Protein AF-A0A6P0W5V6-F1 (afdb_monomer_lite)

Sequence (67 aa):
MPTWTQEDYIQAFRFAAQAHLGQTYPGTDLPYLMHLSFVCMEMIAALAVEPQANETLAVQSALLHDV

Foldseek 3Di:
DQPADPVLLVVLLVVLCVVQPCPDDPPDNHGPSVVLVVQLVVLVVVCVVPVPDNSSVSSSCSNVVPD

Secondary structure (DSSP, 8-state):
--S--HHHHHHHHHHHHHHTTTPBPTTSSSBTHHHHHHHHHHHHHHHHH-TTS-HHHHHHHHHHTT-

pLDDT: mean 95.0, std 6.99, range [64.94, 98.81]

Structure (mmCIF, N/CA/C/O backbone):
data_AF-A0A6P0W5V6-F1
#
_entry.id   AF-A0A6P0W5V6-F1
#
loop_
_atom_site.group_PDB
_atom_site.id
_atom_site.type_symbol
_atom_site.label_atom_id
_atom_site.label_alt_id
_atom_site.label_comp_id
_atom_site.label_asym_id
_atom_site.label_entity_id
_atom_site.label_seq_id
_atom_site.pdbx_PDB_ins_code
_atom_site.Cartn_x
_atom_site.Cartn_y
_atom_site.Cartn_z
_atom_site.occupancy
_atom_site.B_iso_or_equiv
_atom_site.auth_seq_id
_atom_site.auth_comp_id
_atom_site.auth_asym_id
_atom_site.auth_atom_id
_atom_site.pdbx_PDB_model_num
ATOM 1 N N . MET A 1 1 ? 14.819 -4.544 -15.488 1.00 64.94 1 MET A N 1
ATOM 2 C CA . MET A 1 1 ? 14.701 -4.459 -14.019 1.00 64.94 1 MET A CA 1
ATOM 3 C C . MET A 1 1 ? 13.425 -3.704 -13.740 1.00 64.94 1 MET A C 1
ATOM 5 O O . MET A 1 1 ? 13.173 -2.784 -14.516 1.00 64.94 1 MET A O 1
ATOM 9 N N . PRO A 1 2 ? 12.640 -4.105 -12.731 1.00 74.00 2 PRO A N 1
ATOM 10 C CA . PRO A 1 2 ? 11.438 -3.371 -12.387 1.00 74.00 2 PRO A CA 1
ATOM 11 C C . PRO A 1 2 ? 11.765 -1.898 -12.118 1.00 74.00 2 PRO A C 1
ATOM 13 O O . PRO A 1 2 ? 12.855 -1.592 -11.626 1.00 74.00 2 PRO A O 1
ATOM 16 N N . THR A 1 3 ? 10.869 -0.987 -12.496 1.00 87.50 3 THR A N 1
ATOM 17 C CA . THR A 1 3 ? 11.081 0.458 -12.301 1.00 87.50 3 THR A CA 1
ATOM 18 C C . THR A 1 3 ? 10.6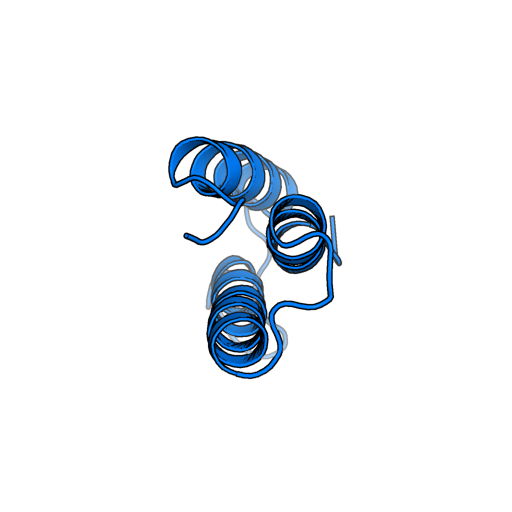01 0.939 -10.938 1.00 87.50 3 THR A C 1
ATOM 20 O O . THR A 1 3 ? 11.035 1.999 -10.491 1.00 87.50 3 THR A O 1
ATOM 23 N N . TRP A 1 4 ? 9.740 0.170 -10.265 1.00 91.81 4 TRP A N 1
ATOM 24 C CA . TRP A 1 4 ? 9.366 0.435 -8.880 1.00 91.81 4 TRP A CA 1
ATOM 25 C C . TRP A 1 4 ? 10.509 0.073 -7.927 1.00 91.81 4 TRP A C 1
ATOM 27 O O . TRP A 1 4 ? 11.255 -0.883 -8.150 1.00 91.81 4 TRP A O 1
ATOM 37 N N . THR A 1 5 ? 10.631 0.837 -6.844 1.00 94.88 5 THR A N 1
ATOM 38 C CA . THR A 1 5 ? 11.640 0.612 -5.804 1.00 94.88 5 THR A CA 1
ATOM 39 C C . THR A 1 5 ? 10.995 0.232 -4.475 1.00 94.88 5 THR A C 1
ATOM 41 O O . THR A 1 5 ? 9.811 0.485 -4.229 1.00 94.88 5 THR A O 1
ATOM 44 N N . GLN A 1 6 ? 11.784 -0.374 -3.587 1.00 96.12 6 GLN A N 1
ATOM 45 C CA . GLN A 1 6 ? 11.345 -0.649 -2.221 1.00 96.12 6 GLN A CA 1
ATOM 46 C C . GLN A 1 6 ? 10.986 0.654 -1.486 1.00 96.12 6 GLN A C 1
ATOM 48 O O . GLN A 1 6 ? 10.036 0.681 -0.705 1.00 96.12 6 GLN A O 1
ATOM 53 N N . GLU A 1 7 ? 11.720 1.733 -1.747 1.00 97.56 7 GLU A N 1
ATOM 54 C CA . GLU A 1 7 ? 11.480 3.061 -1.192 1.00 97.56 7 GLU A CA 1
ATOM 55 C C . GLU A 1 7 ? 10.110 3.610 -1.610 1.00 97.56 7 GLU A C 1
ATOM 57 O O . GLU A 1 7 ? 9.337 4.016 -0.738 1.00 97.56 7 GLU A O 1
ATOM 62 N N . ASP A 1 8 ? 9.773 3.543 -2.905 1.00 94.94 8 ASP A N 1
ATOM 63 C CA . ASP A 1 8 ? 8.471 3.985 -3.426 1.00 94.94 8 ASP A CA 1
ATOM 64 C C . ASP A 1 8 ? 7.318 3.190 -2.800 1.00 94.94 8 ASP A C 1
ATOM 66 O O . ASP A 1 8 ? 6.305 3.767 -2.389 1.00 94.94 8 ASP A O 1
ATOM 70 N N . TYR A 1 9 ? 7.491 1.867 -2.680 1.00 97.31 9 TYR A N 1
ATOM 71 C CA . TYR A 1 9 ? 6.530 0.984 -2.020 1.00 97.31 9 TYR A CA 1
ATOM 72 C C . TYR A 1 9 ? 6.333 1.385 -0.554 1.00 97.31 9 TYR A C 1
ATOM 74 O O . TYR A 1 9 ? 5.204 1.587 -0.111 1.00 97.31 9 TYR A O 1
ATOM 82 N N . ILE A 1 10 ? 7.420 1.525 0.216 1.00 98.38 10 ILE A N 1
ATOM 83 C CA . ILE A 1 10 ? 7.350 1.836 1.652 1.00 98.38 10 ILE A CA 1
ATOM 84 C C . ILE A 1 10 ? 6.705 3.205 1.876 1.00 98.38 10 ILE A C 1
ATOM 86 O O . ILE A 1 10 ? 5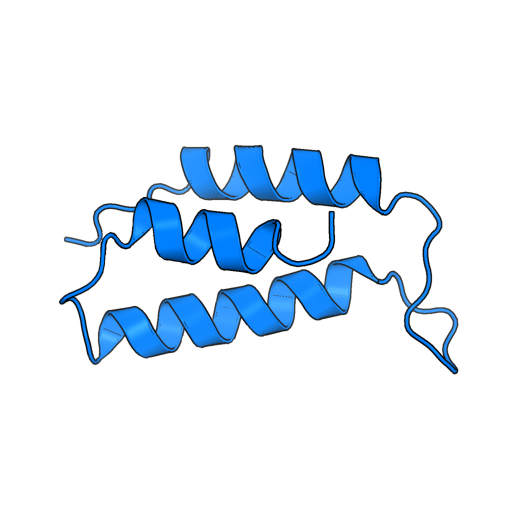.929 3.364 2.822 1.00 98.38 10 ILE A O 1
ATOM 90 N N . GLN A 1 11 ? 7.009 4.188 1.027 1.00 98.44 11 GLN A N 1
ATOM 91 C CA . GLN A 1 11 ? 6.416 5.517 1.112 1.00 98.44 11 GLN A CA 1
ATOM 92 C C . GLN A 1 11 ? 4.895 5.463 0.914 1.00 98.44 11 GLN A C 1
ATOM 94 O O . GLN A 1 11 ? 4.159 5.968 1.766 1.00 98.44 11 GLN A O 1
ATOM 99 N N . ALA A 1 12 ? 4.421 4.817 -0.155 1.00 98.44 12 ALA A N 1
ATOM 100 C CA . ALA A 1 12 ? 2.990 4.672 -0.421 1.00 98.44 12 ALA A CA 1
ATOM 101 C C . ALA A 1 12 ? 2.285 3.829 0.655 1.00 98.44 12 ALA A C 1
ATOM 103 O O . ALA A 1 12 ? 1.234 4.222 1.158 1.00 98.44 12 ALA A O 1
ATOM 104 N N . PHE A 1 13 ? 2.897 2.723 1.087 1.00 98.56 13 PHE A N 1
ATOM 105 C CA . PHE A 1 13 ? 2.334 1.836 2.106 1.00 98.56 13 PHE A CA 1
ATOM 106 C C . PHE A 1 13 ? 2.164 2.542 3.457 1.00 98.56 13 PHE A C 1
ATOM 108 O O . PHE A 1 13 ? 1.143 2.377 4.120 1.00 98.56 13 PHE A O 1
ATOM 115 N N . ARG A 1 14 ? 3.138 3.367 3.873 1.00 98.69 14 ARG A N 1
ATOM 116 C CA . ARG A 1 14 ? 3.031 4.169 5.105 1.00 98.69 14 ARG A CA 1
ATOM 117 C C . ARG A 1 14 ? 1.919 5.206 5.020 1.00 98.69 14 ARG A C 1
ATOM 119 O O . ARG A 1 14 ? 1.212 5.405 6.004 1.00 98.69 14 ARG A O 1
ATOM 126 N N . PHE A 1 15 ? 1.764 5.850 3.866 1.00 98.81 15 PHE A N 1
ATOM 127 C CA . PHE A 1 15 ? 0.681 6.800 3.643 1.00 98.81 15 PHE A CA 1
ATOM 128 C C . PHE A 1 15 ? -0.689 6.112 3.737 1.00 98.81 15 PHE A C 1
ATOM 130 O O . PHE A 1 15 ? -1.538 6.559 4.505 1.00 98.81 15 PHE A O 1
ATOM 137 N N . ALA A 1 16 ? -0.863 4.974 3.060 1.00 98.75 16 ALA A N 1
ATOM 138 C CA . ALA A 1 16 ? -2.083 4.173 3.136 1.00 98.75 16 ALA A CA 1
ATOM 139 C C . ALA A 1 16 ? -2.373 3.689 4.568 1.00 98.75 16 ALA A C 1
ATOM 141 O O . ALA A 1 16 ? -3.491 3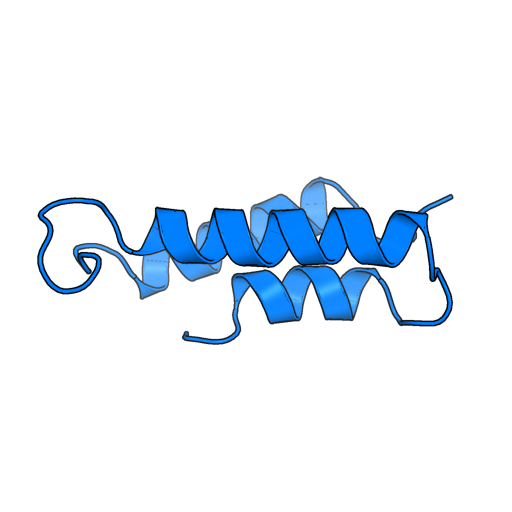.822 5.061 1.00 98.75 16 ALA A O 1
ATOM 142 N N . ALA A 1 17 ? -1.358 3.191 5.282 1.00 98.62 17 ALA A N 1
ATOM 143 C CA . ALA A 1 17 ? -1.501 2.753 6.671 1.00 98.62 17 ALA A CA 1
ATOM 144 C C . ALA A 1 17 ? -1.969 3.884 7.600 1.00 98.62 17 ALA A C 1
ATOM 146 O O . ALA A 1 17 ? -2.752 3.642 8.517 1.00 98.62 17 ALA A O 1
ATOM 147 N N . GLN A 1 18 ? -1.506 5.114 7.361 1.00 98.69 18 GLN A N 1
ATOM 148 C CA . GLN A 1 18 ? -1.936 6.283 8.121 1.00 98.69 18 GLN A CA 1
ATOM 149 C C . GLN 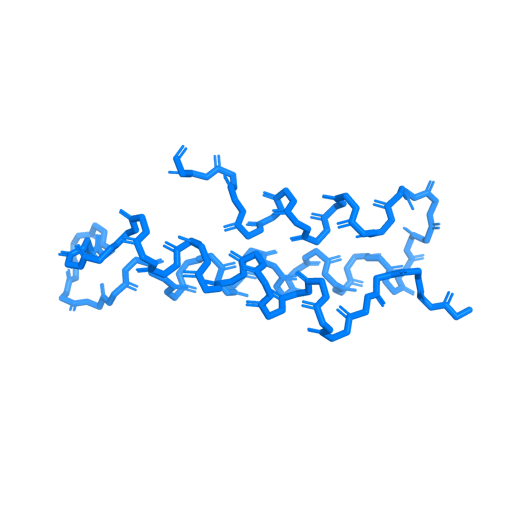A 1 18 ? -3.368 6.712 7.771 1.00 98.69 18 GLN A C 1
ATOM 151 O O . GLN A 1 18 ? -4.111 7.089 8.678 1.00 98.69 18 GLN A O 1
ATOM 156 N N . ALA A 1 19 ? -3.752 6.659 6.493 1.00 98.62 19 ALA A N 1
ATOM 157 C CA . ALA A 1 19 ? -5.095 7.015 6.034 1.00 98.62 19 ALA A CA 1
ATOM 158 C C . ALA A 1 19 ? -6.166 6.032 6.533 1.00 98.62 19 ALA A C 1
ATOM 160 O O . ALA A 1 19 ? -7.235 6.446 6.972 1.00 98.62 19 ALA A O 1
ATOM 161 N N . HIS A 1 20 ? -5.841 4.739 6.553 1.00 98.56 20 HIS A N 1
ATOM 162 C CA . HIS A 1 20 ? -6.735 3.663 6.987 1.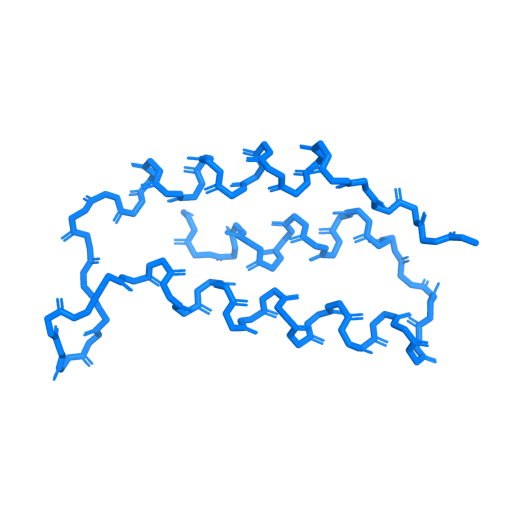00 98.56 20 HIS A CA 1
ATOM 163 C C . HIS A 1 20 ? -6.559 3.274 8.465 1.00 98.56 20 HIS A C 1
ATOM 165 O O . HIS A 1 20 ? -6.955 2.179 8.878 1.00 98.56 20 HIS A O 1
ATOM 171 N N . LEU A 1 21 ? -5.944 4.133 9.286 1.00 98.38 21 LEU A N 1
ATOM 172 C CA . LEU A 1 21 ? -5.691 3.832 10.694 1.00 98.38 21 LEU A CA 1
ATOM 173 C C . LEU A 1 21 ? -7.011 3.595 11.445 1.00 98.38 21 LEU A C 1
ATOM 175 O O . LEU A 1 21 ? -7.847 4.486 11.564 1.00 98.38 21 LEU A O 1
ATOM 179 N N . GLY A 1 22 ? -7.175 2.387 11.986 1.00 97.94 22 GLY A N 1
ATOM 180 C CA . GLY A 1 22 ? -8.385 1.976 12.706 1.00 97.94 22 GLY A CA 1
ATOM 181 C C . GLY A 1 22 ? -9.521 1.461 11.816 1.00 97.94 22 GLY A C 1
ATOM 182 O O . GLY A 1 22 ? -10.536 1.020 12.349 1.00 97.94 22 GLY A O 1
ATOM 183 N N . GLN A 1 23 ? -9.363 1.458 10.488 1.00 98.62 23 GLN A N 1
ATOM 184 C CA . GLN A 1 23 ? -10.332 0.844 9.584 1.00 98.62 23 GLN A CA 1
ATOM 185 C C . GLN A 1 23 ? -10.178 -0.680 9.579 1.00 98.62 23 GLN A C 1
ATOM 187 O O . GLN A 1 23 ? -9.073 -1.210 9.419 1.00 98.62 23 GLN A O 1
ATOM 192 N N . THR A 1 24 ? -11.297 -1.390 9.709 1.00 98.62 24 THR A N 1
ATOM 193 C CA . THR A 1 24 ? -11.347 -2.851 9.622 1.00 98.62 24 THR A CA 1
ATOM 194 C C . THR A 1 24 ? -11.876 -3.322 8.272 1.00 98.62 24 THR A C 1
ATOM 196 O O . THR A 1 24 ? -12.574 -2.599 7.557 1.00 98.62 24 THR A O 1
ATOM 199 N N . TYR A 1 25 ? -11.525 -4.552 7.902 1.00 98.12 25 TYR A N 1
ATOM 200 C CA . TYR A 1 25 ? -12.078 -5.207 6.726 1.00 98.12 25 TYR A CA 1
ATOM 201 C C . TYR A 1 25 ? -13.529 -5.649 6.997 1.00 98.12 25 TYR A C 1
ATOM 203 O O . TYR A 1 25 ? -13.772 -6.279 8.034 1.00 98.12 25 TYR A O 1
ATOM 211 N N . PRO A 1 26 ? -14.496 -5.352 6.103 1.00 97.50 26 PRO A N 1
ATOM 212 C CA . PRO A 1 26 ? -15.916 -5.603 6.347 1.00 97.50 26 PRO A CA 1
ATOM 213 C C . PRO A 1 26 ? -16.220 -7.027 6.825 1.00 97.50 26 PRO A C 1
ATOM 215 O O . PRO A 1 26 ? -15.799 -8.009 6.218 1.00 97.50 26 PRO A O 1
ATOM 218 N N . GLY A 1 27 ? -16.977 -7.135 7.920 1.00 97.88 27 GLY A N 1
ATOM 219 C CA . GLY A 1 27 ? -17.344 -8.422 8.519 1.00 97.88 27 GLY A CA 1
ATOM 220 C C . GLY A 1 27 ? -16.238 -9.093 9.342 1.00 97.88 27 GLY A C 1
ATOM 221 O O . GLY A 1 27 ? -16.405 -10.246 9.732 1.00 97.88 27 GLY A O 1
ATOM 222 N N . THR A 1 28 ? -15.128 -8.401 9.617 1.00 98.00 28 THR A N 1
ATOM 223 C CA . THR A 1 28 ? -14.003 -8.914 10.415 1.00 98.00 28 THR A CA 1
ATOM 224 C C . THR A 1 28 ? -13.422 -7.830 11.333 1.00 98.00 28 THR A C 1
ATOM 226 O O . THR A 1 28 ? -13.663 -6.642 11.126 1.00 98.00 28 THR A O 1
ATOM 229 N N . ASP A 1 29 ? -12.585 -8.239 12.289 1.00 97.88 29 ASP A N 1
ATOM 230 C CA . ASP A 1 29 ? -11.774 -7.329 13.117 1.00 97.88 29 ASP A CA 1
ATOM 231 C C . ASP A 1 29 ? -10.352 -7.117 12.554 1.00 97.88 29 ASP A C 1
ATOM 233 O O . ASP A 1 29 ? -9.481 -6.548 13.215 1.00 97.88 29 ASP A O 1
ATOM 237 N N . LEU A 1 30 ? -10.075 -7.607 11.340 1.00 98.56 30 LEU A N 1
ATOM 238 C CA . LEU A 1 30 ? -8.755 -7.496 10.722 1.00 98.56 30 LEU A CA 1
ATOM 239 C C . LEU A 1 30 ? -8.534 -6.086 10.152 1.00 98.56 30 LEU A C 1
ATOM 241 O O . LEU A 1 30 ? -9.480 -5.490 9.633 1.00 98.56 30 LEU A O 1
ATOM 245 N N . PRO A 1 31 ? -7.298 -5.552 10.175 1.00 98.56 31 PRO A N 1
ATOM 246 C CA . PRO A 1 31 ? -7.006 -4.242 9.595 1.00 98.56 31 PRO A CA 1
ATOM 247 C C . PRO A 1 31 ? -7.272 -4.205 8.085 1.00 98.56 31 PRO A C 1
ATOM 249 O O . PRO A 1 31 ? -6.814 -5.089 7.358 1.00 98.56 31 PRO A O 1
ATOM 252 N N . TYR A 1 32 ? -7.911 -3.138 7.591 1.00 98.56 32 TYR A N 1
ATOM 253 C CA . TYR A 1 32 ? -8.149 -2.935 6.152 1.00 98.56 32 TYR A CA 1
ATOM 254 C C . TYR A 1 32 ? -6.850 -2.914 5.335 1.00 98.56 32 TYR A C 1
ATOM 256 O O . TYR A 1 32 ? -6.823 -3.329 4.183 1.00 98.56 32 TYR A O 1
ATOM 264 N N . LEU A 1 33 ? -5.736 -2.530 5.964 1.00 98.31 33 LEU A N 1
ATOM 265 C CA . LEU A 1 33 ? -4.398 -2.552 5.369 1.00 98.31 33 LEU A CA 1
ATOM 266 C C . LEU A 1 33 ? -4.005 -3.924 4.779 1.00 98.31 33 LEU A C 1
ATOM 268 O O . LEU A 1 33 ? -3.219 -3.980 3.836 1.00 98.31 33 LEU A O 1
ATOM 272 N N . MET A 1 34 ? -4.567 -5.023 5.297 1.00 98.25 34 MET A N 1
ATOM 273 C CA . MET A 1 34 ? -4.405 -6.366 4.730 1.00 98.25 34 MET A CA 1
ATOM 274 C C . MET A 1 34 ? -4.949 -6.466 3.294 1.00 98.25 34 MET A C 1
ATOM 276 O O . MET A 1 34 ? -4.319 -7.083 2.444 1.00 98.25 34 MET A O 1
ATOM 280 N N . HIS A 1 35 ? -6.099 -5.853 3.001 1.00 98.44 35 HIS A N 1
ATOM 281 C CA . HIS A 1 35 ? -6.668 -5.838 1.647 1.00 98.44 35 HIS A CA 1
ATOM 282 C C . HIS A 1 35 ? -5.729 -5.135 0.664 1.00 98.44 35 HIS A C 1
ATOM 284 O O . HIS A 1 35 ? -5.423 -5.672 -0.399 1.00 98.44 35 HIS A O 1
ATOM 290 N N . LEU A 1 36 ? -5.182 -3.984 1.061 1.00 98.50 36 LEU A N 1
ATOM 291 C CA . LEU A 1 36 ? -4.248 -3.224 0.227 1.00 98.50 36 LEU A CA 1
ATOM 292 C C . LEU A 1 36 ? -2.969 -4.015 -0.080 1.00 98.50 36 LEU A C 1
ATOM 294 O O . LEU A 1 36 ? -2.470 -3.967 -1.205 1.00 98.50 36 LEU A O 1
ATOM 298 N N . SER A 1 37 ? -2.450 -4.780 0.889 1.00 97.88 37 SER A N 1
ATOM 299 C CA . SER A 1 37 ? -1.269 -5.619 0.656 1.00 97.88 37 SER A CA 1
ATOM 300 C C . SER A 1 37 ? -1.557 -6.775 -0.305 1.00 97.88 37 SER A C 1
ATOM 302 O O . SER A 1 37 ? -0.699 -7.093 -1.128 1.00 97.88 37 SER A O 1
ATOM 304 N N . PHE A 1 38 ? -2.759 -7.360 -0.270 1.00 98.44 38 PHE A N 1
ATOM 305 C CA . PHE A 1 38 ? -3.173 -8.389 -1.229 1.00 98.44 38 PHE A CA 1
ATOM 306 C C . PHE A 1 38 ? -3.293 -7.832 -2.649 1.00 98.44 38 PHE A C 1
ATOM 308 O O . PHE A 1 38 ? -2.724 -8.407 -3.574 1.00 98.44 38 PHE A O 1
ATOM 315 N N . VAL A 1 39 ? -3.949 -6.680 -2.821 1.00 98.44 39 VAL A N 1
ATOM 316 C CA . VAL A 1 39 ? -4.079 -6.028 -4.136 1.00 98.44 39 VAL A CA 1
ATOM 317 C C . VAL A 1 39 ? -2.707 -5.658 -4.708 1.00 98.44 39 VAL A C 1
ATOM 319 O O . VAL A 1 39 ? -2.431 -5.910 -5.881 1.00 98.44 39 VAL A O 1
ATOM 322 N N . CYS A 1 40 ? -1.809 -5.106 -3.889 1.00 98.06 40 CYS A N 1
ATOM 323 C CA . CYS A 1 40 ? -0.463 -4.773 -4.347 1.00 98.06 40 CYS A CA 1
ATOM 324 C C . CYS A 1 40 ? 0.379 -6.012 -4.686 1.00 98.06 40 CYS A C 1
ATOM 326 O O . CYS A 1 40 ? 1.189 -5.956 -5.612 1.00 98.06 40 CYS A O 1
ATOM 328 N N . MET A 1 41 ? 0.200 -7.125 -3.969 1.00 97.88 41 MET A N 1
ATOM 329 C CA . MET A 1 41 ? 0.874 -8.388 -4.281 1.00 97.88 41 MET A CA 1
ATOM 330 C C . MET A 1 41 ? 0.475 -8.902 -5.671 1.00 97.88 41 MET A C 1
ATOM 332 O O . MET A 1 41 ? 1.359 -9.201 -6.474 1.00 97.88 41 MET A O 1
ATOM 336 N N . GLU A 1 42 ? -0.823 -8.908 -5.991 1.00 98.00 42 GLU A N 1
ATOM 337 C CA . GLU A 1 42 ? -1.321 -9.278 -7.325 1.00 98.00 42 GLU A CA 1
ATOM 338 C C . GLU A 1 42 ? -0.779 -8.343 -8.413 1.00 98.00 42 GLU A C 1
ATOM 340 O O . GLU A 1 42 ? -0.355 -8.801 -9.473 1.00 98.00 42 GLU A O 1
ATOM 345 N N . MET A 1 43 ? -0.709 -7.035 -8.138 1.00 96.12 43 MET A N 1
ATOM 346 C CA . MET A 1 43 ? -0.118 -6.068 -9.067 1.00 96.12 43 MET A CA 1
ATOM 347 C C . MET A 1 43 ? 1.355 -6.388 -9.362 1.00 96.12 43 MET A C 1
ATOM 349 O O . MET A 1 43 ? 1.761 -6.410 -10.520 1.00 96.12 43 MET A O 1
ATOM 353 N N . ILE A 1 44 ? 2.161 -6.684 -8.336 1.00 95.12 44 ILE A N 1
ATOM 354 C CA . ILE A 1 44 ? 3.574 -7.060 -8.513 1.00 95.12 44 ILE A CA 1
ATOM 355 C C . ILE A 1 44 ? 3.697 -8.363 -9.318 1.00 95.12 44 ILE A C 1
ATOM 357 O O . ILE A 1 44 ? 4.558 -8.459 -10.196 1.00 95.12 44 ILE A O 1
ATOM 361 N N . ALA A 1 45 ? 2.835 -9.351 -9.057 1.00 95.38 45 ALA A N 1
ATOM 362 C CA . ALA A 1 45 ? 2.808 -10.603 -9.812 1.00 95.38 45 ALA A CA 1
ATOM 363 C C . ALA A 1 45 ? 2.440 -10.378 -11.289 1.00 95.38 45 ALA A C 1
ATOM 365 O O . ALA A 1 45 ? 3.095 -10.930 -12.174 1.00 95.38 45 ALA A O 1
ATOM 366 N N . ALA A 1 46 ? 1.450 -9.526 -11.564 1.00 94.38 46 ALA A N 1
ATOM 367 C CA . ALA A 1 46 ? 1.045 -9.169 -12.920 1.00 94.38 46 ALA A CA 1
ATOM 368 C C . ALA A 1 46 ? 2.171 -8.454 -13.681 1.00 94.38 46 ALA A C 1
ATOM 370 O O . ALA A 1 46 ? 2.481 -8.831 -14.809 1.00 94.38 46 ALA A O 1
ATOM 371 N N . LEU A 1 47 ? 2.852 -7.491 -13.051 1.00 93.50 47 LEU A N 1
ATOM 372 C CA . LEU A 1 47 ? 3.977 -6.763 -13.652 1.00 93.50 47 LEU A CA 1
ATOM 373 C C . LEU A 1 47 ? 5.167 -7.674 -13.996 1.00 93.50 47 LEU A C 1
ATOM 375 O O . LEU A 1 47 ? 5.892 -7.403 -14.951 1.00 93.50 47 LEU A O 1
ATOM 379 N N . ALA A 1 48 ? 5.354 -8.776 -13.261 1.00 92.00 48 ALA A N 1
ATOM 380 C CA . ALA A 1 48 ? 6.379 -9.771 -13.579 1.00 92.00 48 ALA A CA 1
ATOM 381 C C . ALA A 1 48 ? 6.088 -10.546 -14.881 1.00 92.00 48 ALA A C 1
ATOM 383 O O . ALA A 1 48 ? 7.019 -11.064 -15.501 1.00 92.00 48 ALA A O 1
ATOM 384 N N . VAL A 1 49 ? 4.819 -10.625 -15.295 1.00 93.38 49 VAL A N 1
ATOM 385 C CA . VAL A 1 49 ? 4.380 -11.281 -16.538 1.00 93.38 49 VAL A CA 1
ATOM 386 C C . VAL A 1 49 ? 4.175 -10.261 -17.666 1.00 93.38 49 VAL A C 1
ATOM 388 O O . VAL A 1 4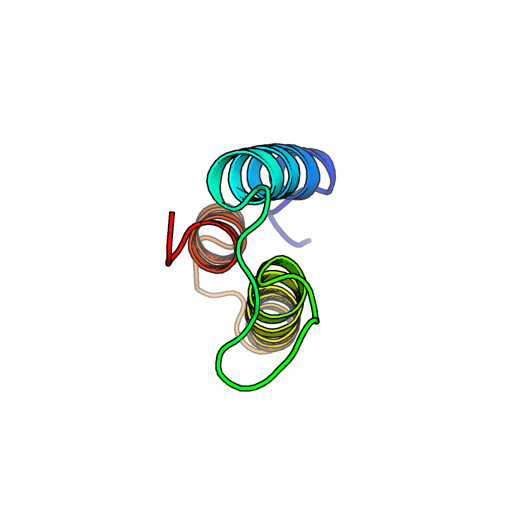9 ? 4.515 -10.542 -18.815 1.00 93.38 49 VAL A O 1
ATOM 391 N N . GLU A 1 50 ? 3.681 -9.062 -17.344 1.00 89.50 50 GLU A N 1
ATOM 392 C CA . GLU A 1 50 ? 3.322 -8.001 -18.292 1.00 89.50 50 GLU A CA 1
ATOM 393 C C . GLU A 1 50 ? 3.957 -6.641 -17.910 1.00 89.50 50 GLU A C 1
ATOM 395 O O . GLU A 1 50 ? 3.296 -5.762 -17.354 1.00 89.50 50 GLU A O 1
ATOM 400 N N . PRO A 1 51 ? 5.237 -6.401 -18.252 1.00 79.69 51 PRO A N 1
ATOM 401 C CA . PRO A 1 51 ? 5.993 -5.217 -17.815 1.00 79.69 51 PRO A CA 1
ATOM 402 C C . PRO A 1 51 ? 5.705 -3.943 -18.639 1.00 79.69 51 PRO A C 1
ATOM 404 O O . PRO A 1 51 ? 6.543 -3.052 -18.741 1.00 79.69 51 PRO A O 1
ATOM 407 N N . GLN A 1 52 ? 4.551 -3.852 -19.309 1.00 69.69 52 GLN A N 1
ATOM 408 C CA . GLN A 1 52 ? 4.255 -2.762 -20.256 1.00 69.69 52 GLN A CA 1
ATOM 409 C C . GLN A 1 52 ? 3.690 -1.491 -19.597 1.00 69.69 52 GLN A C 1
ATOM 411 O O . GLN A 1 52 ? 3.543 -0.467 -20.265 1.00 69.69 52 GLN A O 1
ATOM 416 N N . ALA A 1 53 ? 3.374 -1.538 -18.302 1.00 73.44 53 ALA A N 1
ATOM 417 C CA . ALA A 1 53 ? 2.844 -0.407 -17.550 1.00 73.44 53 ALA A CA 1
ATOM 418 C C . ALA A 1 53 ? 3.955 0.405 -16.862 1.00 73.44 53 ALA A C 1
ATOM 420 O O . ALA A 1 53 ? 5.063 -0.077 -16.640 1.00 73.44 53 ALA A O 1
ATOM 421 N N . ASN A 1 54 ? 3.642 1.643 -16.466 1.00 91.19 54 ASN A N 1
ATOM 422 C CA . ASN A 1 54 ? 4.469 2.367 -15.502 1.00 91.19 54 ASN A CA 1
ATOM 423 C C . ASN A 1 54 ? 4.379 1.638 -14.155 1.00 91.19 54 ASN A C 1
ATOM 425 O O . ASN A 1 54 ? 3.415 1.822 -13.412 1.00 91.19 54 ASN A O 1
ATOM 429 N N . GLU A 1 55 ? 5.363 0.789 -13.872 1.00 93.38 55 GLU A N 1
ATOM 430 C CA . GLU A 1 55 ? 5.319 -0.129 -12.737 1.00 93.38 55 GLU A CA 1
ATOM 431 C C . GLU A 1 55 ? 5.266 0.607 -11.393 1.00 93.38 55 GLU A C 1
ATOM 433 O O . GLU A 1 55 ? 4.541 0.194 -10.492 1.00 93.38 55 GLU A O 1
ATOM 438 N N . THR A 1 56 ? 5.980 1.732 -11.269 1.00 95.00 56 THR A N 1
ATOM 439 C CA . THR A 1 56 ? 5.972 2.569 -10.060 1.00 95.00 56 THR A CA 1
ATOM 440 C C . THR A 1 56 ? 4.581 3.124 -9.804 1.00 95.00 56 THR A C 1
ATOM 442 O O . THR A 1 56 ? 4.059 2.991 -8.698 1.00 95.00 56 THR A O 1
ATOM 445 N N . LEU A 1 57 ? 3.951 3.694 -10.837 1.00 95.81 57 LEU A N 1
ATOM 446 C CA . LEU A 1 57 ? 2.586 4.196 -10.726 1.00 95.81 57 LEU A CA 1
ATOM 447 C C . LEU A 1 57 ? 1.612 3.059 -10.413 1.00 95.81 57 LEU A C 1
ATOM 449 O O . LEU A 1 57 ? 0.759 3.226 -9.556 1.00 95.81 57 LEU A O 1
ATOM 453 N N . ALA A 1 58 ? 1.759 1.899 -11.052 1.00 95.94 58 ALA A N 1
ATOM 454 C CA . ALA A 1 58 ? 0.887 0.751 -10.830 1.00 95.94 58 ALA A CA 1
ATOM 455 C C . ALA A 1 58 ? 0.955 0.237 -9.379 1.00 95.94 58 ALA A C 1
ATOM 457 O O . ALA A 1 58 ? -0.086 0.047 -8.749 1.00 95.94 58 ALA A O 1
ATOM 458 N N . VAL A 1 59 ? 2.161 0.081 -8.819 1.00 96.75 59 VAL A N 1
ATOM 459 C CA . VAL A 1 59 ? 2.374 -0.319 -7.416 1.00 96.75 59 VAL A CA 1
ATOM 460 C C . VAL A 1 59 ? 1.820 0.731 -6.449 1.00 96.75 59 VAL A C 1
ATOM 462 O O . VAL A 1 59 ? 1.117 0.387 -5.500 1.00 96.75 59 VAL A O 1
ATOM 465 N N . GLN A 1 60 ? 2.073 2.019 -6.699 1.00 97.69 60 GLN A N 1
ATOM 466 C CA . GLN A 1 60 ? 1.539 3.096 -5.861 1.00 97.69 60 GLN A CA 1
ATOM 467 C C . GLN A 1 60 ? 0.011 3.172 -5.938 1.00 97.69 60 GLN A C 1
ATOM 469 O O . GLN A 1 60 ? -0.643 3.247 -4.905 1.00 97.69 60 GLN A O 1
ATOM 474 N N . SER A 1 61 ? -0.574 3.093 -7.135 1.00 97.44 61 SER A N 1
ATOM 475 C CA . SER A 1 61 ? -2.025 3.061 -7.321 1.00 97.44 61 SER A CA 1
ATOM 476 C C . SER A 1 61 ? -2.651 1.862 -6.620 1.00 97.44 61 SER A C 1
ATOM 478 O O . SER A 1 61 ? -3.662 2.032 -5.953 1.00 97.44 61 SER A O 1
ATOM 480 N N . ALA A 1 62 ? -2.038 0.677 -6.686 1.00 98.06 62 ALA A N 1
ATOM 481 C CA . ALA A 1 62 ? -2.530 -0.500 -5.971 1.00 98.06 62 ALA A CA 1
ATOM 482 C C . ALA A 1 62 ? -2.557 -0.288 -4.446 1.00 98.06 62 ALA A C 1
ATOM 484 O O . ALA A 1 62 ? -3.522 -0.673 -3.791 1.00 98.06 62 ALA A O 1
ATOM 485 N N . LEU A 1 63 ? -1.546 0.371 -3.877 1.00 98.62 63 LEU A N 1
ATOM 486 C CA . LEU A 1 63 ? -1.498 0.684 -2.444 1.00 98.62 63 LEU A CA 1
ATOM 487 C C . LEU A 1 63 ? -2.420 1.834 -2.020 1.00 98.62 63 LEU A C 1
ATOM 489 O O . LEU A 1 63 ? -2.765 1.916 -0.845 1.00 98.62 63 LEU A O 1
ATOM 493 N N . LEU A 1 64 ? -2.793 2.717 -2.948 1.00 98.56 64 LEU A N 1
ATOM 494 C CA . LEU A 1 64 ? -3.511 3.966 -2.671 1.00 98.56 64 LEU A CA 1
ATOM 495 C C . LEU A 1 64 ? -4.943 4.000 -3.228 1.00 98.56 64 LEU A C 1
ATOM 497 O O . LEU A 1 64 ? -5.598 5.030 -3.116 1.00 98.56 64 LEU A O 1
ATOM 501 N N . HIS A 1 65 ? -5.422 2.916 -3.847 1.00 98.44 65 HIS A N 1
ATOM 502 C CA . HIS A 1 65 ? -6.673 2.916 -4.620 1.00 98.44 65 HIS A CA 1
ATOM 503 C C . HIS A 1 65 ? -7.930 3.283 -3.819 1.00 98.44 65 HIS A C 1
ATOM 505 O O . HIS A 1 65 ? -8.895 3.745 -4.420 1.00 98.44 65 HIS A O 1
ATOM 511 N N . ASP A 1 66 ? -7.892 3.097 -2.498 1.00 98.06 66 ASP A N 1
ATOM 512 C CA . ASP A 1 66 ? -9.013 3.324 -1.581 1.00 98.06 66 ASP A CA 1
ATOM 513 C C . ASP A 1 66 ? -8.749 4.436 -0.545 1.00 98.06 66 ASP A C 1
ATOM 515 O O . ASP A 1 66 ? -9.514 4.556 0.413 1.00 98.06 66 ASP A O 1
ATOM 519 N N . VAL A 1 67 ? -7.678 5.229 -0.699 1.00 93.75 67 VAL A N 1
ATOM 520 C CA . VAL A 1 67 ? -7.344 6.327 0.236 1.00 93.75 67 VAL A CA 1
ATOM 521 C C . VAL A 1 67 ? -8.287 7.522 0.095 1.00 93.75 67 VAL A C 1
ATOM 523 O O . VAL A 1 67 ? -8.605 7.901 -1.054 1.00 93.75 67 VAL A O 1
#

Radius of gyration: 12.4 Å; chains: 1; bounding box: 32×18×33 Å